Protein AF-A0A9E3IMR0-F1 (afdb_monomer_lite)

Foldseek 3Di:
DVVVLCVQLVVLLVVLVVVLCVCCVVPPVVVVPPCVPCPPPDSVRVSVVSSVVSSVVSSVVSVVVVVVVVVVPPDDDD

Sequence (78 aa):
MRMRTLTFLWPSFLMAGVLDGIVFSLIDPADGQLVPLASGVSPQGVYTLGFFVFWCVIACASGMTALLLVEREDDPVP

Secondary structure (DSSP, 8-state):
-HHHHHHHHHHHHHHHHHHHHHHHHHS-GGG--S-GGGTTS-HHHHHHHHHHHHHHHHHHHHHHHHHHHHHTT-S---

pLDDT: mean 74.02, std 9.44, range [53.06, 85.88]

Radius of gyration: 17.51 Å; chains: 1; bounding box: 42×18×55 Å

Structure (mmCIF, N/CA/C/O backbone):
data_AF-A0A9E3IMR0-F1
#
_entry.id   AF-A0A9E3IMR0-F1
#
loop_
_atom_site.group_PDB
_atom_site.id
_atom_site.type_symbol
_atom_site.label_atom_id
_atom_site.label_alt_id
_atom_site.label_comp_id
_atom_site.label_asym_id
_atom_site.label_entity_id
_atom_site.label_seq_id
_atom_site.pdbx_PDB_ins_code
_atom_site.Cartn_x
_atom_site.Cartn_y
_atom_site.Cartn_z
_atom_site.occupancy
_atom_site.B_iso_or_equiv
_atom_site.auth_seq_id
_atom_site.auth_comp_id
_atom_site.auth_asym_id
_atom_site.auth_atom_id
_atom_site.pdbx_PDB_model_num
ATOM 1 N N . MET A 1 1 ? 20.928 -0.690 -9.628 1.00 54.56 1 MET A N 1
ATOM 2 C CA . MET A 1 1 ? 19.904 -1.580 -9.024 1.00 54.56 1 MET A CA 1
ATOM 3 C C . MET A 1 1 ? 18.896 -0.862 -8.112 1.00 54.56 1 MET A C 1
ATOM 5 O O . MET A 1 1 ? 17.721 -1.152 -8.252 1.00 54.56 1 MET A O 1
ATOM 9 N N . ARG A 1 2 ? 19.274 0.096 -7.240 1.00 53.06 2 ARG A N 1
ATOM 10 C CA . ARG A 1 2 ? 18.335 0.729 -6.273 1.00 53.06 2 ARG A CA 1
ATOM 11 C C . ARG A 1 2 ? 17.220 1.618 -6.864 1.00 53.06 2 ARG A C 1
ATOM 13 O O . ARG A 1 2 ? 16.171 1.742 -6.248 1.00 53.06 2 ARG A O 1
ATOM 20 N N . MET A 1 3 ? 17.415 2.216 -8.042 1.00 56.94 3 MET A N 1
ATOM 21 C CA . MET A 1 3 ? 16.422 3.134 -8.633 1.00 56.94 3 MET A CA 1
ATOM 22 C C . MET A 1 3 ? 15.206 2.422 -9.248 1.00 56.94 3 MET A C 1
ATOM 24 O O . MET A 1 3 ? 14.109 2.960 -9.169 1.00 56.94 3 MET A O 1
ATOM 28 N N . ARG A 1 4 ? 15.369 1.195 -9.778 1.00 66.31 4 ARG A N 1
ATOM 29 C CA . ARG A 1 4 ? 14.266 0.411 -10.373 1.00 66.31 4 ARG A CA 1
ATOM 30 C C . ARG A 1 4 ? 13.188 0.064 -9.352 1.00 66.31 4 ARG A C 1
ATOM 32 O O . ARG A 1 4 ? 12.014 0.057 -9.690 1.00 66.31 4 ARG A O 1
ATOM 39 N N . THR A 1 5 ? 13.582 -0.189 -8.103 1.00 70.50 5 THR A N 1
ATOM 40 C CA . THR A 1 5 ? 12.645 -0.591 -7.050 1.00 70.50 5 THR A CA 1
ATOM 41 C C . THR A 1 5 ? 11.629 0.502 -6.743 1.00 70.50 5 THR A C 1
ATOM 43 O O . THR A 1 5 ? 10.436 0.231 -6.668 1.00 70.50 5 THR A O 1
ATOM 46 N N . LEU A 1 6 ? 12.076 1.756 -6.660 1.00 77.31 6 LEU A N 1
ATOM 47 C CA . LEU A 1 6 ? 11.193 2.906 -6.448 1.00 77.31 6 LEU A CA 1
ATOM 48 C C . LEU A 1 6 ? 10.216 3.125 -7.612 1.00 77.31 6 LEU A C 1
ATOM 50 O O . LEU A 1 6 ? 9.105 3.598 -7.382 1.00 77.31 6 LEU A O 1
ATOM 54 N N . THR A 1 7 ? 10.593 2.736 -8.835 1.00 76.06 7 THR A N 1
ATOM 55 C CA . THR A 1 7 ? 9.765 2.905 -10.038 1.00 76.06 7 THR A CA 1
ATOM 56 C C . THR A 1 7 ? 8.463 2.114 -9.971 1.00 76.06 7 THR A C 1
ATOM 58 O O . THR A 1 7 ? 7.453 2.579 -10.486 1.00 76.06 7 THR A O 1
ATOM 61 N N . PHE A 1 8 ? 8.460 0.951 -9.317 1.00 75.94 8 PHE A N 1
ATOM 62 C CA . PHE A 1 8 ? 7.249 0.150 -9.130 1.00 75.94 8 PHE A CA 1
ATOM 63 C C . PHE A 1 8 ? 6.656 0.257 -7.720 1.00 75.94 8 PHE A C 1
ATOM 65 O O . PHE A 1 8 ? 5.447 0.112 -7.566 1.00 75.94 8 PHE A O 1
ATOM 72 N N . LEU A 1 9 ? 7.468 0.564 -6.702 1.00 79.12 9 LEU A N 1
ATOM 73 C CA . LEU A 1 9 ? 7.008 0.686 -5.314 1.00 79.12 9 LEU A CA 1
ATOM 74 C C . LEU A 1 9 ? 6.133 1.932 -5.075 1.00 79.12 9 LEU A C 1
ATOM 76 O O . LEU A 1 9 ? 5.227 1.913 -4.244 1.00 79.12 9 LEU A O 1
ATOM 80 N N . TRP A 1 10 ? 6.400 3.022 -5.801 1.00 81.56 10 TRP A N 1
ATOM 81 C CA . TRP A 1 10 ? 5.614 4.256 -5.725 1.00 81.56 10 TRP A CA 1
ATOM 82 C C . TRP A 1 10 ? 4.209 4.126 -6.348 1.00 81.56 10 TRP A C 1
ATOM 84 O O . TRP A 1 10 ? 3.225 4.400 -5.661 1.00 81.56 10 TRP A O 1
ATOM 94 N N . PRO A 1 11 ? 4.048 3.667 -7.605 1.00 78.56 11 PRO A N 1
ATOM 95 C CA . PRO A 1 11 ? 2.718 3.440 -8.168 1.00 78.56 11 PRO A CA 1
ATOM 96 C C . PRO A 1 11 ? 1.957 2.300 -7.474 1.00 78.56 11 PRO A C 1
ATOM 98 O O . PRO A 1 11 ? 0.730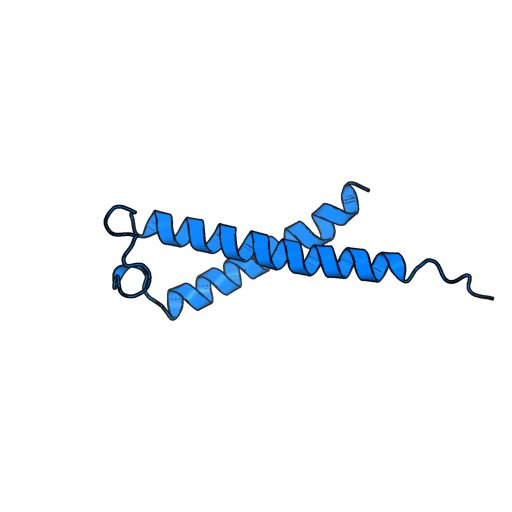 2.370 -7.392 1.00 78.56 11 PRO A O 1
ATOM 101 N N . SER A 1 12 ? 2.641 1.292 -6.911 1.00 84.12 12 SER A N 1
ATOM 102 C CA . SER A 1 12 ? 1.962 0.254 -6.123 1.00 84.12 12 SER A CA 1
ATOM 103 C C . SER A 1 12 ? 1.334 0.812 -4.846 1.00 84.12 12 SER A C 1
ATOM 105 O O . SER A 1 12 ? 0.249 0.379 -4.473 1.00 84.12 12 SER A O 1
ATOM 107 N N . PHE A 1 13 ? 1.972 1.791 -4.199 1.00 80.00 13 PHE A N 1
ATOM 108 C CA . PHE A 1 13 ? 1.426 2.491 -3.032 1.00 80.00 13 PHE A CA 1
ATO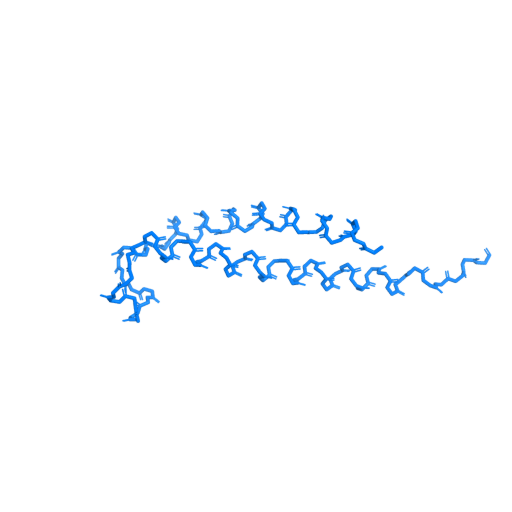M 109 C C . PHE A 1 13 ? 0.136 3.250 -3.373 1.00 80.00 13 PHE A C 1
ATOM 111 O O . PHE A 1 13 ? -0.849 3.158 -2.643 1.00 80.00 13 PHE A O 1
ATOM 118 N N . LEU A 1 14 ? 0.108 3.943 -4.517 1.00 81.38 14 LEU A N 1
ATOM 119 C CA . LEU A 1 14 ? -1.089 4.647 -4.988 1.00 81.38 14 LEU A CA 1
ATOM 120 C C . LEU A 1 14 ? -2.243 3.680 -5.280 1.00 81.38 14 LEU A C 1
ATOM 122 O O . LEU A 1 14 ? -3.360 3.903 -4.817 1.00 81.38 14 LEU A O 1
ATOM 126 N N . MET A 1 15 ? -1.976 2.587 -6.003 1.00 82.75 15 MET A N 1
ATOM 127 C CA . MET A 1 15 ? -3.014 1.599 -6.324 1.00 82.75 15 MET A CA 1
ATOM 128 C C . MET A 1 15 ? -3.495 0.829 -5.097 1.00 82.75 15 MET A C 1
ATOM 130 O O . MET A 1 15 ? -4.669 0.476 -5.042 1.00 82.75 15 MET A O 1
ATOM 134 N N . ALA A 1 16 ? -2.637 0.620 -4.096 1.00 85.75 16 ALA A N 1
ATOM 135 C CA . ALA A 1 16 ? -3.048 0.051 -2.818 1.00 85.75 16 ALA A CA 1
ATOM 136 C C . ALA A 1 16 ? -4.084 0.931 -2.121 1.00 85.75 16 ALA A C 1
ATOM 138 O O . ALA A 1 16 ? -5.122 0.422 -1.725 1.00 85.75 16 ALA A O 1
ATOM 139 N N . GLY A 1 17 ? -3.856 2.248 -2.054 1.00 79.62 17 GLY A N 1
ATOM 140 C CA . GLY A 1 17 ? -4.824 3.182 -1.472 1.00 79.62 17 GLY A CA 1
ATOM 141 C C . GLY A 1 17 ? -6.159 3.215 -2.221 1.00 79.62 17 GLY A C 1
ATOM 142 O O . GLY A 1 17 ? -7.213 3.287 -1.596 1.00 79.62 17 GLY A O 1
ATOM 143 N N . VAL A 1 18 ? -6.135 3.110 -3.554 1.00 82.56 18 VAL A N 1
ATOM 144 C CA . VAL A 1 18 ? -7.361 3.022 -4.369 1.00 82.56 18 VAL A CA 1
ATOM 145 C C . VAL A 1 18 ? -8.118 1.727 -4.083 1.00 82.56 18 VAL A C 1
ATOM 147 O O . VAL A 1 18 ? -9.329 1.764 -3.875 1.00 82.56 18 VAL A O 1
ATOM 150 N N . LEU A 1 19 ? -7.420 0.588 -4.056 1.00 81.62 19 LEU A N 1
ATOM 151 C CA . LEU A 1 19 ? -8.039 -0.710 -3.793 1.00 81.62 19 LEU A CA 1
ATOM 152 C C . LEU A 1 19 ? -8.623 -0.768 -2.381 1.00 81.62 19 LEU A C 1
ATOM 154 O O . LEU A 1 19 ? -9.744 -1.230 -2.210 1.00 81.62 19 LEU A O 1
ATOM 158 N N . ASP A 1 20 ? -7.882 -0.257 -1.402 1.00 83.50 20 ASP A N 1
ATOM 159 C CA . ASP A 1 20 ? -8.294 -0.162 -0.005 1.00 83.50 20 ASP A CA 1
ATOM 160 C C . ASP A 1 20 ? -9.574 0.673 0.140 1.00 83.50 20 ASP A C 1
ATOM 162 O O . ASP A 1 20 ? -10.563 0.207 0.705 1.00 83.50 20 ASP A O 1
ATOM 166 N N . GLY A 1 21 ? -9.611 1.854 -0.489 1.00 79.19 21 GLY A N 1
ATOM 167 C CA . GLY A 1 21 ? -10.798 2.707 -0.520 1.00 79.19 21 GLY A CA 1
ATOM 168 C C . GLY A 1 21 ? -12.006 2.041 -1.185 1.00 79.19 21 GLY A C 1
ATOM 169 O O . GLY A 1 21 ? -13.123 2.182 -0.695 1.00 79.19 21 GLY A O 1
ATOM 170 N N . ILE A 1 22 ? -11.805 1.278 -2.266 1.00 82.31 22 ILE A N 1
ATOM 171 C CA . ILE A 1 22 ? -12.888 0.537 -2.935 1.00 82.31 22 ILE A CA 1
ATOM 172 C C . ILE A 1 22 ? -13.383 -0.611 -2.052 1.00 82.31 22 ILE A C 1
ATOM 174 O O . ILE A 1 22 ? -14.584 -0.732 -1.821 1.00 82.31 22 ILE A O 1
ATOM 178 N N . VAL A 1 23 ? -12.474 -1.453 -1.558 1.00 81.25 23 VAL A N 1
ATOM 179 C CA . VAL A 1 23 ? -12.804 -2.638 -0.757 1.00 81.25 23 VAL A CA 1
ATOM 180 C C . VAL A 1 23 ? -13.530 -2.223 0.508 1.00 81.25 23 VAL A C 1
ATOM 182 O O . VAL A 1 23 ? -14.590 -2.766 0.789 1.00 81.25 23 VAL A O 1
ATOM 185 N N . PHE A 1 24 ? -13.032 -1.227 1.234 1.00 77.81 24 PHE A N 1
ATOM 186 C CA . PHE A 1 24 ? -13.682 -0.805 2.466 1.00 77.81 24 PHE A CA 1
ATOM 187 C C . PHE A 1 24 ? -14.904 0.089 2.267 1.00 77.81 24 PHE A C 1
ATOM 189 O O . PHE A 1 24 ? -15.753 0.164 3.149 1.00 77.81 24 PHE A O 1
ATOM 196 N N . SER A 1 25 ? -15.056 0.727 1.104 1.00 80.12 25 SER A N 1
ATOM 197 C CA . SER A 1 25 ? -16.330 1.358 0.748 1.00 80.12 25 SER A CA 1
ATOM 198 C C . SER A 1 25 ? -17.414 0.330 0.419 1.00 80.12 25 SER A C 1
ATOM 200 O O . SER A 1 25 ? -18.593 0.637 0.579 1.00 80.12 25 SER A O 1
ATOM 202 N N . LEU A 1 26 ? -17.042 -0.849 -0.090 1.00 76.62 26 LEU A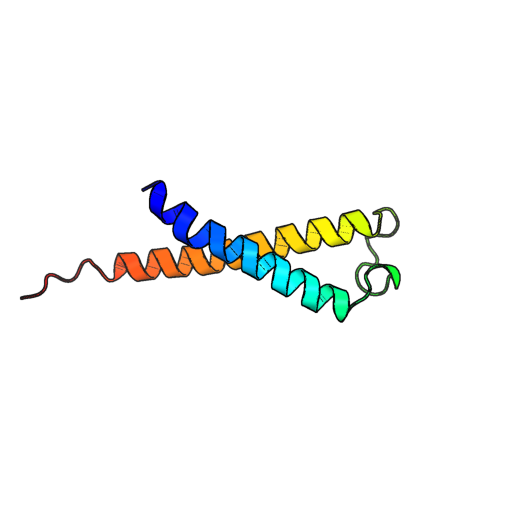 N 1
ATOM 203 C CA . LEU A 1 26 ? -17.974 -1.938 -0.398 1.00 76.62 26 LEU A CA 1
ATOM 204 C C . LEU A 1 26 ? -18.221 -2.852 0.800 1.00 76.62 26 LEU A C 1
ATOM 206 O O . LEU A 1 26 ? -19.260 -3.504 0.875 1.00 76.62 26 LEU A O 1
ATOM 210 N N . ILE A 1 27 ? -17.250 -2.930 1.702 1.00 71.75 27 ILE A N 1
ATOM 211 C CA . ILE A 1 27 ? -17.234 -3.886 2.787 1.00 71.75 27 ILE A CA 1
ATOM 212 C C . ILE A 1 27 ? -16.888 -3.155 4.083 1.00 71.75 27 ILE A C 1
ATOM 214 O O . ILE A 1 27 ? -15.736 -2.789 4.300 1.00 71.75 27 ILE A O 1
ATOM 218 N N . ASP A 1 28 ? -17.884 -2.955 4.946 1.00 70.12 28 ASP A N 1
ATOM 219 C CA . ASP A 1 28 ? -17.697 -2.234 6.203 1.00 70.12 28 ASP A CA 1
ATOM 220 C C . ASP A 1 28 ? -16.983 -3.128 7.240 1.00 70.12 28 ASP A C 1
ATOM 222 O O . ASP A 1 28 ? -17.548 -4.130 7.696 1.00 70.12 28 ASP A O 1
ATOM 226 N N . PRO A 1 29 ? -15.742 -2.805 7.650 1.00 63.53 29 PRO A N 1
ATOM 227 C CA . PRO A 1 29 ? -15.054 -3.559 8.690 1.00 63.53 29 PRO A CA 1
ATOM 228 C C . PRO A 1 29 ? -15.682 -3.355 10.077 1.00 63.53 29 PRO A C 1
ATOM 230 O O . PRO A 1 29 ? -15.431 -4.169 10.967 1.00 63.53 29 PRO A O 1
ATOM 233 N N . ALA A 1 30 ? -16.496 -2.311 10.283 1.00 64.25 30 ALA A N 1
ATOM 234 C CA . ALA A 1 30 ? -17.240 -2.098 11.523 1.00 64.25 30 ALA A CA 1
ATOM 235 C C . ALA A 1 30 ? -18.454 -3.031 11.654 1.00 64.25 30 ALA A C 1
ATOM 237 O O . ALA A 1 30 ? -18.884 -3.298 12.774 1.00 64.25 30 ALA A O 1
ATOM 238 N N . ASP A 1 31 ? -18.956 -3.580 10.543 1.00 66.94 31 ASP A N 1
ATOM 239 C CA . ASP A 1 31 ? -20.072 -4.536 10.544 1.00 66.94 31 ASP A CA 1
ATOM 240 C C . ASP A 1 31 ? -19.623 -5.952 10.977 1.00 66.94 31 ASP A C 1
ATOM 242 O O . ASP A 1 31 ? -20.423 -6.871 11.132 1.00 66.94 31 ASP A O 1
ATOM 246 N N . GLY A 1 32 ? -18.317 -6.155 11.213 1.00 59.19 32 GLY A N 1
ATOM 247 C CA . GLY A 1 32 ? -17.766 -7.328 11.907 1.00 59.19 32 GLY A CA 1
ATOM 248 C C . GLY A 1 32 ? -17.839 -8.661 11.150 1.00 59.19 32 GLY A C 1
ATOM 249 O O . GLY A 1 32 ? -17.265 -9.649 11.605 1.00 59.19 32 GLY A O 1
ATOM 250 N N . GLN A 1 33 ? -18.482 -8.712 9.980 1.00 61.62 33 GLN A N 1
ATOM 251 C CA . GLN A 1 33 ? -18.695 -9.957 9.230 1.00 61.62 33 GLN A CA 1
ATOM 252 C C . GLN A 1 33 ? -17.423 -10.503 8.564 1.00 61.62 33 GLN A C 1
ATOM 254 O O . GLN A 1 33 ? -17.349 -11.690 8.252 1.00 61.62 33 GLN A O 1
ATOM 259 N N . LEU A 1 34 ? -16.409 -9.661 8.348 1.00 61.62 34 LEU A N 1
ATOM 260 C CA . LEU A 1 34 ? -15.220 -10.037 7.576 1.00 61.62 34 LEU A CA 1
ATOM 261 C C . LEU A 1 34 ? -14.146 -10.776 8.360 1.00 61.62 34 LEU A C 1
ATOM 263 O O . LEU A 1 34 ? -13.403 -11.567 7.781 1.00 61.62 34 LEU A O 1
ATOM 267 N N . VAL A 1 35 ? -14.006 -10.486 9.653 1.00 61.72 35 VAL A N 1
ATOM 268 C CA . VAL A 1 35 ? -12.889 -11.001 10.446 1.00 61.72 35 VAL A CA 1
ATOM 269 C C . VAL A 1 35 ? -13.401 -11.418 11.823 1.00 61.72 35 VAL A C 1
ATOM 271 O O . VAL A 1 35 ? -13.326 -10.639 12.773 1.00 61.72 35 VAL A O 1
ATOM 274 N N . PRO A 1 36 ? -13.854 -12.676 11.980 1.00 58.81 36 PRO A N 1
ATOM 275 C CA . PRO A 1 36 ? -14.201 -13.234 13.290 1.00 58.81 36 PRO A CA 1
ATOM 276 C C . PRO A 1 36 ? -13.043 -13.152 14.303 1.00 58.81 36 PRO A C 1
ATOM 278 O O . PRO A 1 36 ? -13.263 -13.166 15.509 1.00 58.81 36 PRO A O 1
ATOM 281 N N . LEU A 1 37 ? -11.801 -13.042 13.809 1.00 55.84 37 LEU A N 1
ATOM 282 C CA . LEU A 1 37 ? -10.570 -12.929 14.596 1.00 55.84 37 LEU A CA 1
ATOM 283 C C . LEU A 1 37 ? -10.271 -11.498 15.099 1.00 55.84 37 LEU A C 1
ATOM 285 O O . LEU A 1 37 ? -9.355 -11.313 15.896 1.00 55.84 37 LEU A O 1
ATOM 289 N N . ALA A 1 38 ? -11.007 -10.477 14.641 1.00 57.50 38 ALA A N 1
ATOM 290 C CA . ALA A 1 38 ? -10.742 -9.068 14.953 1.00 57.50 38 ALA A CA 1
ATOM 291 C C . ALA A 1 38 ? -11.479 -8.565 16.204 1.00 57.50 38 ALA A C 1
ATOM 293 O O . ALA A 1 38 ? -11.516 -7.362 16.445 1.00 57.50 38 ALA A O 1
ATOM 294 N N . SER A 1 39 ? -12.011 -9.458 17.045 1.00 59.06 39 SER A N 1
ATOM 295 C CA . SER A 1 39 ? -12.788 -9.110 18.247 1.00 59.06 39 SER A CA 1
ATOM 296 C C . SER A 1 39 ? -12.039 -8.252 19.284 1.00 59.06 39 SER A C 1
ATOM 298 O O . SER A 1 39 ? -12.647 -7.805 20.252 1.00 59.06 39 SER A O 1
ATOM 300 N N . GLY A 1 40 ? -10.732 -8.017 19.104 1.00 64.81 40 GLY A N 1
ATOM 301 C CA . GLY A 1 40 ? -9.919 -7.100 19.911 1.00 64.81 40 GLY A CA 1
ATOM 302 C C . GLY A 1 40 ? -9.135 -6.046 19.117 1.00 64.81 40 GLY A C 1
ATOM 303 O O . GLY A 1 40 ? -8.356 -5.308 19.716 1.00 64.81 40 GLY A O 1
ATOM 304 N N . VAL A 1 41 ? -9.296 -5.967 17.792 1.00 66.31 41 VAL A N 1
ATOM 305 C CA . VAL A 1 41 ? -8.588 -4.996 16.940 1.00 66.31 41 VAL A CA 1
ATOM 306 C C . VAL A 1 41 ? -9.538 -3.844 16.631 1.00 66.31 41 VAL A C 1
ATOM 308 O O . VAL A 1 41 ? -10.668 -4.069 16.207 1.00 66.31 41 VAL A O 1
ATOM 311 N N . SER A 1 42 ? -9.102 -2.599 16.849 1.00 74.12 42 SER A N 1
ATOM 312 C CA . SER A 1 42 ? -9.929 -1.443 16.491 1.00 74.12 42 SER A CA 1
ATOM 313 C C . SER A 1 42 ? -10.205 -1.437 14.979 1.00 74.12 42 SER A C 1
ATOM 315 O O . SER A 1 42 ? -9.338 -1.861 14.208 1.00 74.12 42 SER A O 1
ATOM 317 N N . PRO A 1 43 ? -11.353 -0.908 14.518 1.00 73.19 43 PRO A N 1
ATOM 318 C CA . PRO A 1 43 ? -11.644 -0.796 13.087 1.00 73.19 43 PRO A CA 1
ATOM 319 C C . PRO A 1 43 ? -10.491 -0.141 12.317 1.00 73.19 43 PRO A C 1
ATOM 321 O O . PRO A 1 43 ? -10.068 -0.639 11.280 1.00 73.19 43 PRO A O 1
ATOM 324 N N . GLN A 1 44 ? -9.881 0.902 12.894 1.00 76.75 44 GLN A N 1
ATOM 325 C CA . GLN A 1 44 ? -8.698 1.583 12.356 1.00 76.75 44 GLN A CA 1
ATOM 326 C C . GLN A 1 44 ? -7.495 0.651 12.120 1.00 76.75 44 GLN A C 1
A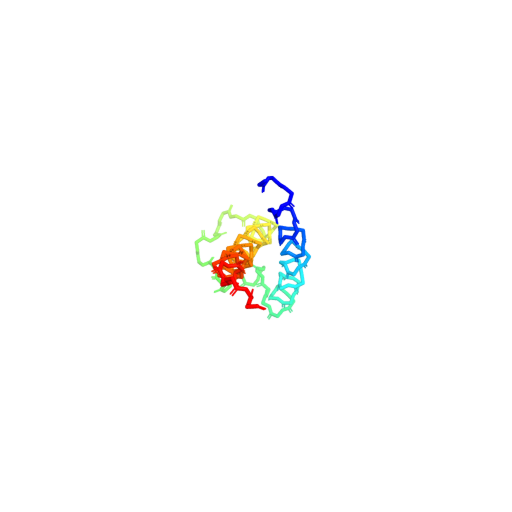TOM 328 O O . GLN A 1 44 ? -6.774 0.807 11.132 1.00 76.75 44 GLN A O 1
ATOM 333 N N . GLY A 1 45 ? -7.278 -0.335 12.993 1.00 78.62 45 GLY A N 1
ATOM 334 C CA . GLY A 1 45 ? -6.240 -1.349 12.812 1.00 78.62 45 GLY A CA 1
ATOM 335 C C . GLY A 1 45 ? -6.493 -2.235 11.593 1.00 78.62 45 GLY A C 1
ATOM 336 O O . GLY A 1 45 ? -5.557 -2.523 10.851 1.00 78.62 45 GLY A O 1
ATOM 337 N N . VAL A 1 46 ? -7.754 -2.600 11.340 1.00 77.44 46 VAL A N 1
ATOM 338 C CA . VAL A 1 46 ? -8.155 -3.397 10.169 1.00 77.44 46 VAL A CA 1
ATOM 339 C C . VAL A 1 46 ? -7.921 -2.619 8.874 1.00 77.44 46 VAL A C 1
ATOM 341 O O . VAL A 1 46 ? -7.319 -3.168 7.953 1.00 77.44 46 VAL A O 1
ATOM 344 N N . TYR A 1 47 ? -8.294 -1.334 8.839 1.00 77.75 47 TYR A N 1
ATOM 345 C CA . TYR A 1 47 ? -8.033 -0.456 7.691 1.00 77.75 47 TYR A CA 1
ATOM 346 C C . TYR A 1 47 ? -6.539 -0.388 7.355 1.00 77.75 47 TYR A C 1
ATOM 348 O O . TYR A 1 47 ? -6.115 -0.603 6.224 1.00 77.75 47 TYR A O 1
ATOM 356 N N . THR A 1 48 ? -5.714 -0.156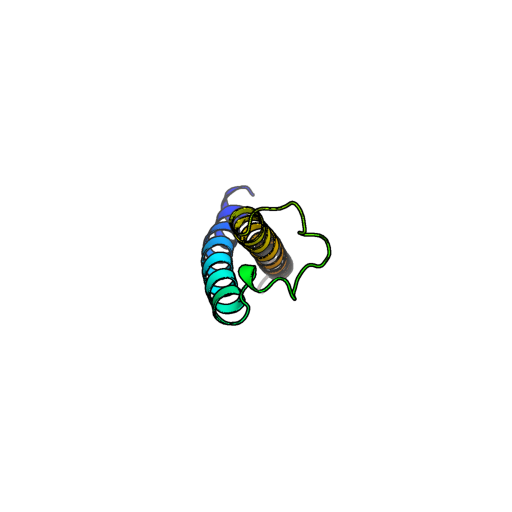 8.376 1.00 81.38 48 THR A N 1
ATOM 357 C CA . THR A 1 48 ? -4.266 -0.019 8.187 1.00 81.38 48 THR A CA 1
ATOM 358 C C . THR A 1 48 ? -3.638 -1.336 7.718 1.00 81.38 48 THR A C 1
ATOM 360 O O . THR A 1 48 ? -2.773 -1.338 6.844 1.00 81.38 48 THR A O 1
ATOM 363 N N . LEU A 1 49 ? -4.075 -2.471 8.274 1.00 82.06 49 LEU A N 1
ATOM 364 C CA . LEU A 1 49 ? -3.577 -3.790 7.885 1.00 82.06 49 LEU A CA 1
ATOM 365 C C . LEU A 1 49 ? -3.964 -4.137 6.439 1.00 82.06 49 LEU A C 1
ATOM 367 O O . LEU A 1 49 ? -3.116 -4.628 5.695 1.00 82.06 49 LEU A O 1
ATOM 371 N N . GLY A 1 50 ? -5.209 -3.849 6.040 1.00 80.50 50 GLY A N 1
ATOM 372 C CA . GLY A 1 50 ? -5.690 -4.018 4.666 1.00 80.50 50 GLY A CA 1
ATOM 373 C C . GLY A 1 50 ? -4.814 -3.266 3.671 1.00 80.50 50 GLY A C 1
ATOM 374 O O . GLY A 1 50 ? -4.286 -3.872 2.735 1.00 80.50 50 GLY A O 1
ATOM 375 N N . PHE A 1 51 ? -4.526 -1.999 3.969 1.00 82.44 51 PHE A N 1
ATOM 376 C CA . PHE A 1 51 ? -3.663 -1.163 3.146 1.00 82.44 51 PHE A CA 1
ATOM 377 C C . PHE A 1 51 ? -2.276 -1.787 2.947 1.00 82.44 51 PHE A C 1
ATOM 379 O O . PHE A 1 51 ? -1.793 -1.898 1.818 1.00 82.44 51 PHE A O 1
ATOM 386 N N . PHE A 1 52 ? -1.635 -2.243 4.031 1.00 82.81 52 PHE A N 1
ATOM 387 C CA . PHE A 1 52 ? -0.315 -2.875 3.953 1.00 82.81 52 PHE A CA 1
ATOM 388 C C . PHE A 1 52 ? -0.337 -4.191 3.171 1.00 82.81 52 PHE A C 1
ATOM 390 O O . PHE A 1 52 ? 0.583 -4.448 2.392 1.00 82.81 52 PHE A O 1
ATOM 397 N N . VAL A 1 53 ? -1.374 -5.015 3.342 1.00 82.62 53 VAL A N 1
ATOM 398 C CA . VAL A 1 53 ? -1.525 -6.272 2.596 1.00 82.62 53 VAL A CA 1
ATOM 399 C C . VAL A 1 53 ? -1.684 -5.987 1.104 1.00 82.62 53 VAL A C 1
ATOM 401 O O . VAL A 1 53 ? -0.935 -6.547 0.300 1.00 82.62 53 VAL A O 1
ATOM 404 N N . PHE A 1 54 ? -2.587 -5.081 0.723 1.00 84.94 54 PHE A N 1
ATOM 405 C CA . PHE A 1 54 ? -2.780 -4.708 -0.678 1.00 84.94 54 PHE A CA 1
ATOM 406 C C . PHE A 1 54 ? -1.519 -4.094 -1.281 1.00 84.94 54 PHE A C 1
ATOM 408 O O . PHE A 1 54 ? -1.121 -4.469 -2.385 1.00 84.94 54 PHE A O 1
ATOM 415 N N . TRP A 1 55 ? -0.833 -3.222 -0.545 1.00 85.88 55 TRP A N 1
ATOM 416 C CA . TRP A 1 55 ? 0.418 -2.626 -0.997 1.00 85.88 55 TRP A CA 1
ATOM 417 C C . TRP A 1 55 ? 1.508 -3.664 -1.254 1.00 85.88 55 TRP A C 1
ATOM 419 O O . TRP A 1 55 ? 2.115 -3.643 -2.327 1.00 85.88 55 TRP A O 1
ATOM 429 N N . CYS A 1 56 ? 1.715 -4.607 -0.332 1.00 81.81 56 CYS A N 1
ATOM 430 C CA . CYS A 1 56 ? 2.684 -5.688 -0.503 1.00 81.81 56 CYS A CA 1
ATOM 431 C C . CYS A 1 56 ? 2.350 -6.571 -1.712 1.00 81.81 56 CYS A C 1
ATOM 433 O O . CYS A 1 56 ? 3.236 -6.859 -2.516 1.00 81.81 56 CYS A O 1
ATOM 435 N N . VAL A 1 57 ? 1.083 -6.955 -1.895 1.00 81.88 57 VAL A N 1
ATOM 436 C CA . VAL A 1 57 ? 0.657 -7.795 -3.028 1.00 81.88 57 VAL A CA 1
ATOM 437 C C . VAL A 1 57 ? 0.887 -7.083 -4.366 1.00 81.88 57 VAL A C 1
ATOM 439 O O . VAL A 1 57 ? 1.475 -7.667 -5.280 1.00 81.88 57 VAL A O 1
ATOM 442 N N . ILE A 1 58 ? 0.495 -5.810 -4.484 1.00 85.69 58 ILE A N 1
ATOM 443 C CA . ILE A 1 58 ? 0.670 -5.024 -5.717 1.00 85.69 58 ILE A CA 1
ATOM 444 C C . ILE A 1 58 ? 2.159 -4.758 -5.986 1.00 85.69 58 ILE A C 1
ATOM 446 O O . ILE A 1 58 ? 2.607 -4.839 -7.134 1.00 85.69 58 ILE A O 1
ATOM 450 N N . ALA A 1 59 ? 2.950 -4.483 -4.944 1.00 81.94 59 ALA A N 1
ATOM 451 C CA . ALA A 1 59 ? 4.396 -4.316 -5.059 1.00 81.94 59 ALA A CA 1
ATOM 452 C C . ALA A 1 59 ? 5.079 -5.608 -5.533 1.00 81.94 59 ALA A C 1
ATOM 454 O O . ALA A 1 59 ? 5.928 -5.552 -6.423 1.00 81.94 59 ALA A O 1
ATOM 455 N N . CYS A 1 60 ? 4.678 -6.769 -5.007 1.00 81.31 60 CYS A N 1
ATOM 456 C CA . CYS A 1 60 ? 5.163 -8.072 -5.460 1.00 81.31 60 CYS A CA 1
ATOM 457 C C . CYS A 1 60 ? 4.803 -8.333 -6.929 1.00 81.31 60 CYS A C 1
ATOM 459 O O . CYS A 1 60 ? 5.684 -8.693 -7.707 1.00 81.31 60 CYS A O 1
ATOM 461 N N . ALA A 1 61 ? 3.551 -8.104 -7.340 1.00 82.31 61 ALA A N 1
ATOM 462 C CA . ALA A 1 61 ? 3.119 -8.280 -8.732 1.00 82.31 61 ALA A CA 1
ATOM 463 C C . ALA A 1 61 ? 3.892 -7.377 -9.710 1.00 82.31 61 ALA A C 1
ATOM 465 O O . ALA A 1 61 ? 4.365 -7.824 -10.760 1.00 82.31 61 ALA A O 1
ATOM 466 N N . SER A 1 62 ? 4.087 -6.113 -9.332 1.00 82.44 62 SER A N 1
ATOM 467 C CA . SER A 1 62 ? 4.842 -5.142 -10.128 1.00 82.44 62 SER A CA 1
ATOM 468 C C . SER A 1 62 ? 6.333 -5.489 -10.182 1.00 82.44 62 SER A C 1
ATOM 470 O O . SER A 1 62 ? 6.950 -5.403 -11.241 1.00 82.44 62 SER A O 1
ATOM 472 N N . GLY A 1 63 ? 6.907 -5.950 -9.066 1.00 81.50 63 GLY A N 1
ATOM 473 C CA . GLY A 1 63 ? 8.285 -6.431 -8.994 1.00 81.50 63 GLY A CA 1
ATOM 474 C C . GLY A 1 63 ? 8.523 -7.661 -9.873 1.00 81.50 63 GLY A C 1
ATOM 475 O O . GLY A 1 63 ? 9.511 -7.698 -10.599 1.00 81.50 63 GLY A O 1
ATOM 476 N N . MET A 1 64 ? 7.593 -8.623 -9.885 1.00 79.00 64 MET A N 1
ATOM 477 C CA . MET A 1 64 ? 7.643 -9.781 -10.789 1.00 79.00 64 MET A CA 1
ATOM 478 C C . MET A 1 64 ? 7.604 -9.352 -12.260 1.00 79.00 64 MET A C 1
ATOM 480 O O . MET A 1 64 ? 8.416 -9.812 -13.057 1.00 79.00 64 MET A O 1
ATOM 484 N N . THR A 1 65 ? 6.732 -8.405 -12.611 1.00 82.31 65 THR A N 1
ATOM 485 C CA . THR A 1 65 ? 6.674 -7.840 -13.971 1.00 82.31 65 THR A CA 1
ATOM 486 C C . THR A 1 65 ? 7.989 -7.148 -14.347 1.00 82.31 65 THR A C 1
ATOM 488 O O . THR A 1 65 ? 8.504 -7.338 -15.444 1.00 82.31 65 THR A O 1
ATOM 491 N N . ALA A 1 66 ? 8.589 -6.396 -13.421 1.00 81.19 66 ALA A N 1
ATOM 492 C CA . ALA A 1 66 ? 9.872 -5.728 -13.628 1.00 81.19 66 ALA A CA 1
ATOM 493 C C . ALA A 1 66 ? 11.078 -6.686 -13.696 1.00 81.19 66 ALA A C 1
ATOM 495 O O . ALA A 1 66 ? 12.130 -6.288 -14.205 1.00 81.19 66 ALA A O 1
ATOM 496 N N . LEU A 1 67 ? 10.967 -7.907 -13.159 1.00 79.00 67 LEU A N 1
ATOM 497 C CA . LEU A 1 67 ? 11.951 -8.977 -13.350 1.00 79.00 67 LEU A CA 1
ATOM 498 C C . LEU A 1 67 ? 11.808 -9.590 -14.744 1.00 79.00 67 LEU A C 1
ATOM 500 O O . LEU A 1 67 ? 12.790 -9.643 -15.474 1.00 79.00 67 LEU A O 1
ATOM 504 N N . LEU A 1 68 ? 10.582 -9.941 -15.145 1.00 81.81 68 LEU A N 1
ATOM 505 C CA . LEU A 1 68 ? 10.293 -10.488 -16.476 1.00 81.81 68 LEU A CA 1
ATOM 506 C C . LEU A 1 68 ? 10.709 -9.540 -17.605 1.00 81.81 68 LEU A C 1
ATOM 508 O O . LEU A 1 68 ? 11.257 -9.979 -18.609 1.00 81.81 68 LEU A O 1
ATOM 512 N N . LEU A 1 69 ? 10.461 -8.239 -17.445 1.00 81.12 69 LEU A N 1
ATOM 513 C CA . LEU A 1 69 ? 10.856 -7.239 -18.438 1.00 81.12 69 LEU A CA 1
ATOM 514 C C . LEU A 1 69 ? 12.374 -7.073 -18.543 1.00 81.12 69 LEU A C 1
ATOM 516 O O . LEU A 1 69 ? 12.847 -6.679 -19.597 1.00 81.12 69 LEU A O 1
ATOM 520 N N . VAL A 1 70 ? 13.130 -7.384 -17.487 1.00 73.31 70 VAL A N 1
ATOM 521 C CA . VAL A 1 70 ? 14.597 -7.325 -17.532 1.00 73.31 70 VAL A CA 1
ATOM 522 C C . VAL A 1 70 ? 15.239 -8.580 -18.081 1.00 73.31 70 VAL A C 1
ATOM 524 O O . VAL A 1 70 ? 16.277 -8.466 -18.716 1.00 73.31 70 VAL A O 1
ATOM 527 N N . GLU A 1 71 ? 14.602 -9.737 -17.934 1.00 66.50 71 GLU A N 1
ATOM 528 C CA . GLU A 1 71 ? 14.996 -10.941 -18.675 1.00 66.50 71 GLU A CA 1
ATOM 529 C C . GLU A 1 71 ? 14.899 -10.726 -20.200 1.00 66.50 71 GLU A C 1
ATOM 531 O O . GLU A 1 71 ? 15.610 -11.353 -20.976 1.00 66.50 71 GLU A O 1
ATOM 536 N N . ARG A 1 72 ? 14.002 -9.833 -20.642 1.00 60.22 72 ARG A N 1
ATOM 537 C CA . ARG A 1 72 ? 13.690 -9.610 -22.057 1.00 60.22 72 ARG A CA 1
ATOM 538 C C . ARG A 1 72 ? 14.575 -8.574 -22.764 1.00 60.22 72 ARG A C 1
ATOM 540 O O . ARG A 1 72 ? 14.230 -8.178 -23.867 1.00 60.22 72 ARG A O 1
ATOM 547 N N . GLU A 1 73 ? 15.635 -8.089 -22.122 1.00 60.62 73 GLU A N 1
ATOM 548 C CA . GLU A 1 73 ? 16.541 -7.067 -22.680 1.00 60.62 73 GLU A CA 1
ATOM 549 C C . GLU A 1 73 ? 17.920 -7.650 -23.068 1.00 60.62 73 GLU A C 1
ATOM 551 O O . GLU A 1 73 ? 18.831 -6.900 -23.409 1.00 60.62 73 GLU A O 1
ATOM 556 N N . ASP A 1 74 ? 18.075 -8.982 -23.022 1.00 58.81 74 ASP A N 1
ATOM 557 C CA . ASP A 1 74 ? 19.325 -9.720 -23.295 1.00 58.81 74 ASP A CA 1
ATOM 558 C C . ASP A 1 74 ? 19.410 -10.334 -24.713 1.00 58.81 74 ASP A C 1
ATOM 560 O O . ASP A 1 74 ? 20.346 -11.075 -25.022 1.00 58.81 74 ASP A O 1
ATOM 564 N N . ASP A 1 75 ? 18.467 -10.050 -25.613 1.00 61.50 75 ASP A N 1
ATOM 565 C CA . ASP A 1 75 ? 18.571 -10.417 -27.023 1.00 61.50 75 ASP A CA 1
ATOM 566 C C . ASP A 1 75 ? 19.419 -9.383 -27.796 1.00 61.50 75 ASP A C 1
ATOM 568 O O . ASP A 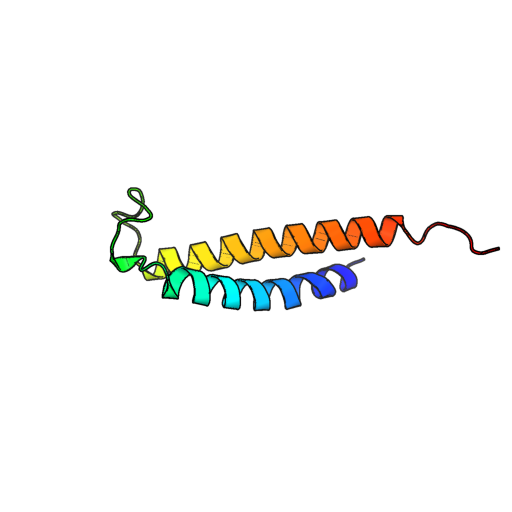1 75 ? 19.000 -8.235 -27.969 1.00 61.50 75 ASP A O 1
ATOM 572 N N . PRO A 1 76 ? 20.624 -9.751 -28.291 1.00 59.75 76 PRO A N 1
ATOM 573 C CA . PRO A 1 76 ? 21.411 -8.855 -29.124 1.00 59.75 76 PRO A CA 1
ATOM 574 C C . PRO A 1 76 ? 20.644 -8.594 -30.424 1.00 59.75 76 PRO A C 1
ATOM 576 O O . PRO A 1 76 ? 20.428 -9.502 -31.229 1.00 59.75 76 PRO A O 1
ATOM 579 N N . VAL A 1 77 ? 20.223 -7.343 -30.617 1.00 69.44 77 VAL A N 1
ATOM 580 C CA . VAL A 1 77 ? 19.654 -6.868 -31.883 1.00 69.44 77 VAL A CA 1
ATOM 581 C C . VAL A 1 77 ? 20.740 -6.997 -32.970 1.00 69.44 77 VAL A C 1
ATOM 583 O O . VAL A 1 77 ? 21.860 -6.540 -32.723 1.00 69.44 77 VAL A O 1
ATOM 586 N N . PRO A 1 78 ? 20.458 -7.636 -34.123 1.00 68.31 78 PRO A N 1
ATOM 587 C CA . PRO A 1 78 ? 21.424 -7.793 -35.213 1.00 68.31 78 PRO A CA 1
ATOM 588 C C . PRO A 1 78 ? 21.805 -6.471 -35.892 1.00 68.31 78 PRO A C 1
ATOM 590 O O . PRO A 1 78 ? 20.963 -5.544 -35.926 1.00 68.31 78 PRO A O 1
#